Protein AF-A0A5B8YK54-F1 (afdb_monomer_lite)

Radius of gyration: 14.78 Å; chains: 1; bounding box: 38×14×36 Å

Organism: NCBI:txid2585771

Sequence (62 aa):
MNKFLWVFLALIWIAALIVLIIALTENGSNDVFADYKFIIGIGFIAITGFLRILYKRSKVGN

Structure (mmCIF, N/CA/C/O backbone):
data_AF-A0A5B8YK54-F1
#
_entry.id   AF-A0A5B8YK54-F1
#
loop_
_atom_site.group_PDB
_atom_site.id
_atom_site.type_symbol
_atom_site.label_atom_id
_atom_site.label_alt_id
_atom_site.label_comp_id
_atom_site.label_asym_id
_atom_site.label_entity_id
_atom_site.label_seq_id
_atom_site.pdbx_PDB_ins_code
_atom_site.Cartn_x
_atom_site.Cartn_y
_atom_site.Cartn_z
_atom_site.occupancy
_atom_site.B_iso_or_equiv
_atom_site.auth_seq_id
_atom_site.auth_comp_id
_atom_site.auth_asym_id
_atom_site.auth_atom_id
_atom_site.pdbx_PDB_model_num
ATOM 1 N N . MET A 1 1 ? -13.228 -5.633 18.264 1.00 58.72 1 MET A N 1
ATOM 2 C CA . MET A 1 1 ? -12.205 -6.157 17.326 1.00 58.72 1 MET A CA 1
ATOM 3 C C . MET A 1 1 ? -10.920 -6.371 18.108 1.00 58.72 1 MET A C 1
ATOM 5 O O . MET A 1 1 ? -10.444 -5.417 18.713 1.00 58.72 1 MET A O 1
ATOM 9 N N . ASN A 1 2 ? -10.404 -7.601 18.176 1.00 71.31 2 ASN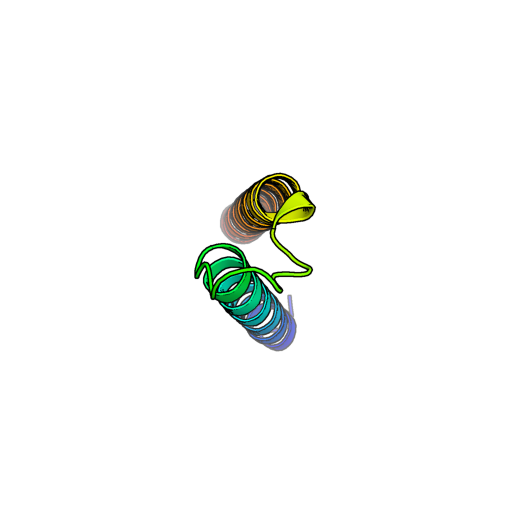 A N 1
ATOM 10 C CA . ASN A 1 2 ? -9.208 -7.916 18.966 1.00 71.31 2 ASN A CA 1
ATOM 11 C C . ASN A 1 2 ? -8.044 -7.012 18.538 1.00 71.31 2 ASN A C 1
ATOM 13 O O . ASN A 1 2 ? -7.785 -6.887 17.343 1.00 71.31 2 ASN A O 1
ATOM 17 N N . LYS A 1 3 ? -7.343 -6.388 19.498 1.00 73.56 3 LYS A N 1
ATOM 18 C CA . LYS A 1 3 ? -6.177 -5.505 19.258 1.00 73.56 3 LYS A CA 1
ATOM 19 C C . LYS A 1 3 ? -5.154 -6.133 18.298 1.00 73.56 3 LYS A C 1
ATOM 21 O O . LYS A 1 3 ? -4.522 -5.436 17.517 1.00 73.56 3 LYS A O 1
ATOM 26 N N . PHE A 1 4 ? -5.080 -7.461 18.302 1.00 84.19 4 PHE A N 1
ATOM 27 C CA . PHE A 1 4 ? -4.267 -8.269 17.401 1.00 84.19 4 PHE A CA 1
ATOM 28 C C . PHE A 1 4 ? -4.555 -8.035 15.907 1.00 84.19 4 PHE A C 1
ATOM 30 O O . PHE A 1 4 ? -3.625 -7.931 15.116 1.00 84.19 4 PHE A O 1
ATOM 37 N N . LEU A 1 5 ? -5.826 -7.881 15.515 1.00 83.44 5 LEU A N 1
ATOM 38 C CA . LEU A 1 5 ? -6.204 -7.635 14.118 1.00 83.44 5 LEU A CA 1
ATOM 39 C C . LEU A 1 5 ? -5.685 -6.285 13.618 1.00 83.44 5 LEU A C 1
ATOM 41 O O . LEU A 1 5 ? -5.274 -6.181 12.471 1.00 83.44 5 LEU A O 1
ATOM 45 N N . TRP A 1 6 ? -5.664 -5.265 14.480 1.00 78.88 6 TRP A N 1
ATOM 46 C CA . TRP A 1 6 ? -5.134 -3.943 14.139 1.00 78.88 6 TRP A CA 1
ATOM 47 C C . TRP A 1 6 ? -3.624 -3.967 13.931 1.00 78.88 6 TRP A C 1
ATOM 49 O O . TRP A 1 6 ? -3.128 -3.372 12.978 1.00 78.88 6 TRP A O 1
ATOM 59 N N . VAL A 1 7 ? -2.908 -4.690 14.794 1.00 86.94 7 VAL A N 1
ATOM 60 C CA . VAL A 1 7 ? -1.458 -4.876 14.668 1.00 86.94 7 VAL A CA 1
ATOM 61 C C . VAL A 1 7 ? -1.131 -5.638 13.387 1.00 86.94 7 VAL A C 1
ATOM 63 O O . VAL A 1 7 ? -0.272 -5.206 12.626 1.00 86.94 7 VAL A O 1
ATOM 66 N N . PHE A 1 8 ? -1.859 -6.719 13.104 1.00 87.62 8 PHE A N 1
ATOM 67 C CA . PHE A 1 8 ? -1.672 -7.505 11.885 1.00 87.62 8 PHE A CA 1
ATOM 68 C C . PHE A 1 8 ? -1.958 -6.684 10.621 1.00 87.62 8 PHE A C 1
ATOM 70 O O . PHE A 1 8 ? -1.188 -6.712 9.664 1.00 87.62 8 PHE A O 1
ATOM 77 N N . LEU A 1 9 ? -3.028 -5.887 10.647 1.00 85.69 9 LEU A N 1
ATOM 78 C CA . LEU A 1 9 ? -3.405 -5.004 9.549 1.00 85.69 9 LEU A CA 1
ATOM 79 C C . LEU A 1 9 ? -2.356 -3.907 9.299 1.00 85.69 9 LEU A C 1
ATOM 81 O O . LEU A 1 9 ? -2.042 -3.614 8.147 1.00 85.69 9 LEU A O 1
ATOM 85 N N . ALA A 1 10 ? -1.776 -3.340 10.361 1.00 85.38 10 ALA A N 1
ATOM 86 C CA . ALA A 1 10 ? -0.670 -2.390 10.250 1.00 85.38 10 ALA A CA 1
ATOM 87 C C . ALA A 1 10 ? 0.590 -3.043 9.657 1.00 85.38 10 ALA A C 1
ATOM 89 O O . ALA A 1 10 ? 1.254 -2.444 8.815 1.00 85.38 10 ALA A O 1
ATOM 90 N N . LEU A 1 11 ? 0.886 -4.287 10.041 1.00 90.56 11 LEU A N 1
ATOM 91 C CA . LEU A 1 11 ? 2.024 -5.057 9.531 1.00 90.56 11 LEU A CA 1
ATOM 92 C C . LEU A 1 11 ? 1.897 -5.343 8.028 1.00 90.56 11 LEU A C 1
ATOM 94 O O . LEU A 1 11 ? 2.844 -5.113 7.276 1.00 90.56 11 LEU A O 1
ATOM 98 N N . ILE A 1 12 ? 0.707 -5.761 7.579 1.00 88.25 12 ILE A N 1
ATOM 99 C CA . ILE A 1 12 ? 0.392 -5.941 6.151 1.00 88.25 12 ILE A CA 1
ATOM 100 C C . ILE A 1 12 ? 0.568 -4.626 5.389 1.00 88.25 12 ILE A C 1
ATOM 102 O O . ILE A 1 12 ? 1.123 -4.607 4.291 1.00 88.25 12 ILE A O 1
ATOM 106 N N . TRP A 1 13 ? 0.112 -3.520 5.975 1.00 88.56 13 TRP A N 1
ATOM 107 C CA . TRP A 1 13 ? 0.213 -2.212 5.345 1.00 88.56 13 TRP A CA 1
ATOM 108 C C . TRP A 1 13 ? 1.667 -1.750 5.178 1.00 88.56 13 TRP A C 1
ATOM 110 O O . TRP A 1 13 ? 2.037 -1.262 4.112 1.00 88.56 13 TRP A O 1
ATOM 120 N N . ILE A 1 14 ? 2.505 -1.969 6.195 1.00 90.06 14 ILE A N 1
ATOM 121 C CA . ILE A 1 14 ? 3.945 -1.677 6.147 1.00 90.06 14 ILE A CA 1
ATOM 122 C C . ILE A 1 14 ? 4.638 -2.527 5.076 1.00 90.06 14 ILE A C 1
ATOM 124 O O . ILE A 1 14 ? 5.419 -1.995 4.290 1.00 90.06 14 ILE A O 1
ATOM 128 N N . ALA A 1 15 ? 4.325 -3.824 4.993 1.00 89.06 15 ALA A N 1
ATOM 129 C CA . ALA A 1 15 ? 4.875 -4.700 3.959 1.00 89.06 15 ALA A CA 1
ATOM 130 C C . ALA A 1 15 ? 4.502 -4.221 2.543 1.00 89.06 15 ALA A C 1
ATOM 132 O O . ALA A 1 15 ? 5.362 -4.159 1.666 1.00 89.06 15 ALA A O 1
ATOM 133 N N . ALA A 1 16 ? 3.248 -3.806 2.333 1.00 86.69 16 ALA A N 1
ATOM 134 C CA . ALA A 1 16 ? 2.801 -3.237 1.061 1.00 86.69 16 ALA A CA 1
ATOM 135 C C . ALA A 1 16 ? 3.537 -1.930 0.709 1.00 86.69 16 ALA A C 1
ATOM 137 O O . ALA A 1 16 ? 3.842 -1.688 -0.458 1.00 86.69 16 ALA A O 1
ATOM 138 N N . LEU A 1 17 ? 3.867 -1.112 1.712 1.00 88.25 17 LEU A N 1
ATOM 139 C CA . LEU A 1 17 ? 4.657 0.112 1.553 1.00 88.25 17 LEU A CA 1
ATOM 140 C C . LEU A 1 17 ? 6.080 -0.184 1.078 1.00 88.25 17 LEU A C 1
ATOM 142 O O . LEU A 1 17 ? 6.580 0.485 0.181 1.00 88.25 17 LEU A O 1
ATOM 146 N N . ILE A 1 18 ? 6.716 -1.206 1.651 1.00 88.81 18 ILE A N 1
ATOM 147 C CA . ILE A 1 18 ? 8.059 -1.639 1.252 1.00 88.81 18 ILE A CA 1
ATOM 148 C C . ILE A 1 18 ? 8.047 -2.110 -0.204 1.00 88.81 18 ILE A C 1
ATOM 150 O O . ILE A 1 18 ? 8.892 -1.681 -0.984 1.00 88.81 18 ILE A O 1
ATOM 154 N N . VAL A 1 19 ? 7.060 -2.925 -0.596 1.00 84.69 19 VAL A N 1
ATOM 155 C CA . VAL A 1 19 ? 6.898 -3.375 -1.991 1.00 84.69 19 VAL A CA 1
ATOM 156 C C . VAL A 1 19 ? 6.692 -2.190 -2.933 1.00 84.69 19 VAL A C 1
ATOM 158 O O . VAL A 1 19 ? 7.281 -2.163 -4.009 1.00 84.69 19 VAL A O 1
ATOM 161 N N . LEU A 1 20 ? 5.908 -1.189 -2.527 1.00 85.31 20 LEU A N 1
ATOM 162 C CA . LEU A 1 20 ? 5.715 0.029 -3.307 1.00 85.31 20 LEU A CA 1
ATOM 163 C C . LEU A 1 20 ? 7.026 0.811 -3.469 1.00 85.31 20 LEU A C 1
ATOM 165 O O . LEU A 1 20 ? 7.350 1.227 -4.575 1.00 85.31 20 LEU A O 1
ATOM 169 N N . ILE A 1 21 ? 7.793 0.987 -2.392 1.00 85.00 21 ILE A N 1
ATOM 170 C CA . ILE A 1 21 ? 9.088 1.677 -2.436 1.00 85.00 21 ILE A CA 1
ATOM 171 C C . ILE A 1 21 ? 10.048 0.935 -3.361 1.00 85.00 21 ILE A C 1
ATOM 173 O O . ILE A 1 21 ? 10.681 1.580 -4.188 1.00 85.00 21 ILE A O 1
ATOM 177 N N . ILE A 1 22 ? 10.126 -0.395 -3.268 1.00 82.69 22 ILE A N 1
ATOM 178 C CA . ILE A 1 22 ? 10.965 -1.215 -4.152 1.00 82.69 22 ILE A CA 1
ATOM 179 C C . ILE A 1 22 ? 10.501 -1.071 -5.603 1.00 82.69 22 ILE A C 1
ATOM 181 O O . ILE A 1 22 ? 11.322 -0.833 -6.475 1.00 82.69 22 ILE A O 1
ATOM 185 N N . ALA A 1 23 ? 9.193 -1.139 -5.859 1.00 79.88 23 ALA A N 1
ATOM 186 C CA . ALA A 1 23 ? 8.646 -0.980 -7.202 1.00 79.88 23 ALA A CA 1
ATOM 187 C C . ALA A 1 23 ? 8.917 0.417 -7.787 1.00 79.88 23 ALA A C 1
ATOM 189 O O . ALA A 1 23 ? 9.144 0.539 -8.984 1.00 79.88 23 ALA A O 1
ATOM 190 N N . LEU A 1 24 ? 8.899 1.481 -6.980 1.00 78.38 24 LEU A N 1
ATOM 191 C CA . LEU A 1 24 ? 9.220 2.838 -7.441 1.00 78.38 24 LEU A CA 1
ATOM 192 C C . LEU A 1 24 ? 10.722 3.112 -7.532 1.00 78.38 24 LEU A C 1
ATOM 194 O O . LEU A 1 24 ? 11.132 3.954 -8.331 1.00 78.38 24 LEU A O 1
ATOM 198 N N . THR A 1 25 ? 11.526 2.429 -6.722 1.00 80.44 25 THR A N 1
ATOM 199 C CA . THR A 1 25 ? 12.982 2.561 -6.714 1.00 80.44 25 THR A CA 1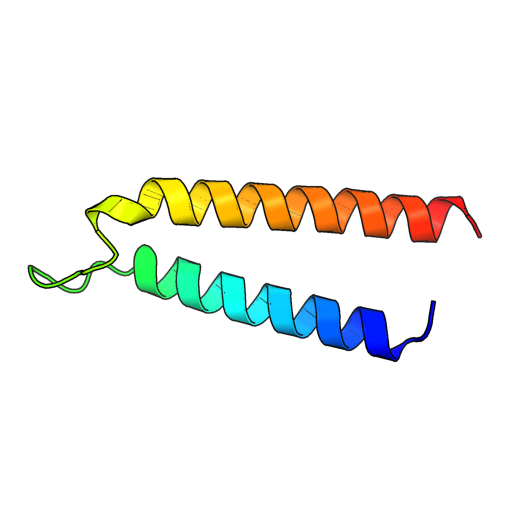
ATOM 200 C C . THR A 1 25 ? 13.525 1.827 -7.927 1.00 80.44 25 THR A C 1
ATOM 202 O O . THR A 1 25 ? 13.810 0.639 -7.879 1.00 80.44 25 THR A O 1
ATOM 205 N N . GLU A 1 26 ? 13.607 2.547 -9.041 1.00 66.81 26 GLU A N 1
ATOM 206 C CA . GLU A 1 26 ? 14.103 2.025 -10.305 1.00 66.81 26 GLU A CA 1
ATOM 207 C C . GLU A 1 26 ? 15.577 1.635 -10.174 1.00 66.81 26 GLU A C 1
ATOM 209 O O . GLU A 1 26 ? 16.457 2.493 -10.079 1.00 66.81 26 GLU A O 1
ATOM 214 N N . ASN A 1 27 ? 15.847 0.333 -10.157 1.00 61.66 27 ASN A N 1
ATOM 215 C CA . ASN A 1 27 ? 17.193 -0.213 -10.166 1.00 61.66 27 ASN A CA 1
ATOM 216 C C . ASN A 1 27 ? 17.438 -0.826 -11.547 1.00 61.66 27 ASN A C 1
ATOM 218 O O . ASN A 1 27 ? 17.340 -2.033 -11.722 1.00 61.66 27 ASN A O 1
ATOM 222 N N . GLY A 1 28 ? 17.691 0.055 -12.521 1.00 55.84 28 GLY A N 1
ATOM 223 C CA . GLY A 1 28 ? 18.249 -0.195 -13.858 1.00 55.84 28 GLY A CA 1
ATOM 224 C C . GLY A 1 28 ? 18.037 -1.574 -14.511 1.00 55.84 28 GLY A C 1
ATOM 225 O O . GLY A 1 28 ? 18.583 -2.582 -14.074 1.00 55.84 28 GLY A O 1
ATOM 226 N N . SER A 1 29 ? 17.329 -1.563 -15.648 1.00 54.66 29 SER A N 1
ATOM 227 C CA . SER A 1 29 ? 17.226 -2.603 -16.698 1.00 54.66 29 SER A CA 1
ATOM 228 C C . SER A 1 29 ? 16.773 -4.025 -16.326 1.00 54.66 29 SER A C 1
ATOM 230 O O . SER A 1 29 ? 16.486 -4.789 -17.244 1.00 54.66 29 SER A O 1
ATOM 232 N N . ASN A 1 30 ? 16.612 -4.376 -15.047 1.00 59.56 30 ASN A N 1
ATOM 233 C CA . ASN A 1 30 ? 16.145 -5.703 -14.604 1.00 59.56 30 ASN A CA 1
ATOM 234 C C . ASN A 1 30 ? 14.974 -5.646 -13.602 1.00 59.56 30 ASN A C 1
ATOM 236 O O . ASN A 1 30 ? 14.742 -6.580 -12.831 1.00 59.56 30 ASN A O 1
ATOM 240 N N . ASP A 1 31 ? 14.218 -4.549 -13.611 1.00 64.75 31 ASP A N 1
ATOM 241 C CA . ASP A 1 31 ? 13.070 -4.371 -12.729 1.00 64.75 31 ASP A CA 1
ATOM 242 C C . ASP A 1 31 ? 11.861 -5.179 -13.216 1.00 64.75 31 ASP A C 1
ATOM 244 O O . ASP A 1 31 ? 11.069 -4.728 -14.040 1.00 64.75 31 ASP A O 1
ATOM 248 N N . VAL A 1 32 ? 11.661 -6.362 -12.628 1.00 69.88 32 VAL A N 1
ATOM 249 C CA . VAL A 1 32 ? 10.447 -7.192 -12.794 1.00 69.88 32 VAL A CA 1
ATOM 250 C C . VAL A 1 32 ? 9.175 -6.406 -12.448 1.00 69.88 32 VAL A C 1
ATOM 252 O O . VAL A 1 32 ? 8.088 -6.702 -12.935 1.00 69.88 32 VAL A O 1
ATOM 255 N N . PHE A 1 33 ? 9.309 -5.376 -11.613 1.00 69.38 33 PHE A N 1
ATOM 256 C CA . PHE A 1 33 ? 8.213 -4.517 -11.197 1.00 69.38 33 PHE A CA 1
ATOM 257 C C . PHE A 1 33 ? 7.975 -3.324 -12.127 1.00 69.38 33 PHE A C 1
ATOM 259 O O . PHE A 1 33 ? 6.975 -2.643 -11.921 1.00 69.38 33 PHE A O 1
ATOM 266 N N . ALA A 1 34 ? 8.812 -3.082 -13.148 1.00 69.88 34 ALA A N 1
ATOM 267 C CA . ALA A 1 34 ? 8.722 -1.909 -14.024 1.00 69.88 34 ALA A CA 1
ATOM 268 C C . ALA A 1 34 ? 7.390 -1.786 -14.768 1.00 69.88 34 ALA A C 1
ATOM 270 O O . ALA A 1 34 ? 6.747 -0.736 -14.714 1.00 69.88 34 ALA A O 1
ATOM 271 N N . ASP A 1 35 ? 6.924 -2.880 -15.360 1.00 79.50 35 ASP A N 1
ATOM 272 C CA . ASP A 1 35 ? 5.636 -2.910 -16.060 1.00 79.50 35 ASP A CA 1
ATOM 273 C C . ASP A 1 35 ? 4.441 -2.863 -15.094 1.00 79.50 35 ASP A C 1
ATOM 275 O O . ASP A 1 35 ? 3.345 -2.424 -15.446 1.00 79.50 35 ASP A O 1
ATOM 279 N N . TYR A 1 36 ? 4.651 -3.265 -13.839 1.00 80.50 36 TYR A N 1
ATOM 280 C CA . TYR A 1 36 ? 3.601 -3.354 -12.827 1.00 80.50 36 TYR A CA 1
ATOM 281 C C . TYR A 1 36 ? 3.599 -2.180 -11.840 1.00 80.50 36 TYR A C 1
ATOM 283 O O . TYR A 1 36 ? 2.693 -2.122 -11.006 1.00 80.50 36 TYR A O 1
ATOM 291 N N . LYS A 1 37 ? 4.534 -1.215 -11.933 1.00 78.50 37 LYS A N 1
ATOM 292 C CA . LYS A 1 37 ? 4.646 -0.066 -11.001 1.00 78.50 37 LYS A CA 1
ATOM 293 C C . LYS A 1 37 ? 3.306 0.650 -10.836 1.00 78.50 37 LYS A C 1
ATOM 295 O O . LYS A 1 37 ? 2.889 0.963 -9.722 1.00 78.50 37 LYS A O 1
ATOM 300 N N . PHE A 1 38 ? 2.599 0.851 -11.948 1.00 81.00 38 PHE A N 1
ATOM 301 C CA . PHE A 1 38 ? 1.305 1.529 -11.968 1.00 81.00 38 PHE A CA 1
ATOM 302 C C . PHE A 1 38 ? 0.212 0.724 -11.247 1.00 81.00 38 PHE A C 1
ATOM 304 O O . PHE A 1 38 ? -0.522 1.262 -10.419 1.00 81.00 38 PHE A O 1
ATOM 311 N N . ILE A 1 39 ? 0.146 -0.585 -11.502 1.00 85.75 39 ILE A N 1
ATOM 312 C CA . ILE A 1 39 ? -0.822 -1.497 -10.873 1.00 85.75 39 ILE A CA 1
ATOM 313 C C . ILE A 1 39 ? -0.538 -1.640 -9.373 1.00 85.75 39 ILE A C 1
ATOM 315 O O . ILE A 1 39 ? -1.468 -1.617 -8.568 1.00 85.75 39 ILE A O 1
ATOM 319 N N . ILE A 1 40 ? 0.735 -1.726 -8.981 1.00 84.75 40 ILE A N 1
ATOM 320 C CA . ILE A 1 40 ? 1.170 -1.805 -7.579 1.00 84.75 40 ILE A CA 1
ATOM 321 C C . ILE A 1 40 ? 0.822 -0.510 -6.839 1.00 84.75 40 ILE A C 1
ATOM 323 O O . ILE A 1 40 ? 0.289 -0.564 -5.729 1.00 84.75 40 ILE A O 1
ATOM 327 N N . GLY A 1 41 ? 1.033 0.647 -7.472 1.00 84.50 41 GLY A N 1
ATOM 328 C CA . GLY A 1 41 ? 0.613 1.945 -6.946 1.00 84.50 41 GLY A CA 1
ATOM 329 C C . GLY A 1 41 ? -0.897 2.030 -6.721 1.00 84.50 41 GLY A C 1
ATOM 330 O O . GLY A 1 41 ? -1.340 2.385 -5.627 1.00 84.50 41 GLY A O 1
ATOM 331 N N . ILE A 1 42 ? -1.700 1.638 -7.715 1.00 88.06 42 ILE A N 1
ATOM 332 C CA . ILE A 1 42 ? -3.167 1.610 -7.591 1.00 88.06 42 ILE A CA 1
ATOM 333 C C . ILE A 1 42 ? -3.608 0.632 -6.496 1.00 88.06 42 ILE A C 1
ATOM 335 O O . ILE A 1 42 ? -4.469 0.973 -5.682 1.00 88.06 42 ILE A O 1
ATOM 339 N N . GLY A 1 43 ? -2.999 -0.553 -6.431 1.00 87.62 43 GLY A N 1
ATOM 340 C CA . GLY A 1 43 ? -3.266 -1.540 -5.386 1.00 87.62 43 GLY A CA 1
ATOM 341 C C . GLY A 1 43 ? -2.998 -0.976 -3.992 1.00 87.62 43 GLY A C 1
ATOM 342 O O . GLY A 1 43 ? -3.838 -1.098 -3.098 1.00 87.62 43 GLY A O 1
ATOM 343 N N . PHE A 1 44 ? -1.881 -0.270 -3.816 1.00 88.25 44 PHE A N 1
ATOM 344 C CA . PHE A 1 44 ? -1.557 0.387 -2.554 1.00 88.25 44 PHE A CA 1
ATOM 345 C C . PHE A 1 44 ? -2.569 1.485 -2.181 1.00 88.25 44 PHE A C 1
ATOM 347 O O . 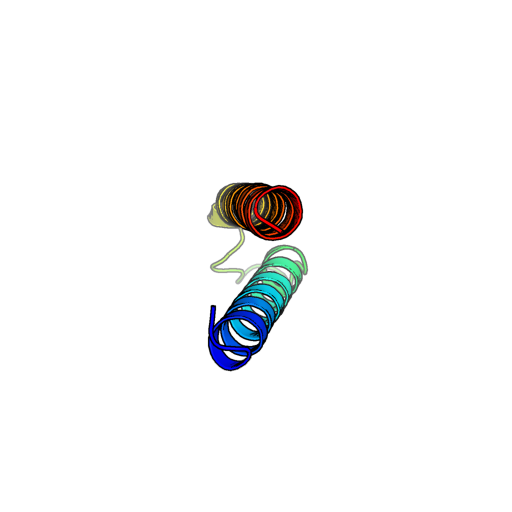PHE A 1 44 ? -3.000 1.557 -1.024 1.00 88.25 44 PHE A O 1
ATOM 354 N N . ILE A 1 45 ? -3.001 2.301 -3.151 1.00 88.94 45 ILE A N 1
ATOM 355 C CA . ILE A 1 45 ? -4.034 3.338 -2.961 1.00 88.94 45 ILE A CA 1
ATOM 356 C C . ILE A 1 45 ? -5.379 2.710 -2.557 1.00 88.94 45 ILE A C 1
ATOM 358 O O . ILE A 1 45 ? -6.057 3.201 -1.650 1.00 88.94 45 ILE A O 1
ATOM 362 N N . ALA A 1 46 ? -5.764 1.597 -3.181 1.00 89.69 46 ALA A N 1
ATOM 363 C CA . ALA A 1 46 ? -6.991 0.881 -2.840 1.00 89.69 46 ALA A CA 1
ATOM 364 C C . ALA A 1 46 ? -6.938 0.310 -1.411 1.00 89.69 46 ALA A C 1
ATOM 366 O O . ALA A 1 46 ? -7.887 0.484 -0.640 1.00 89.69 46 ALA A O 1
ATOM 367 N N . ILE A 1 47 ? -5.811 -0.299 -1.020 1.00 87.62 47 ILE A N 1
ATOM 368 C CA . ILE A 1 47 ? -5.603 -0.842 0.332 1.00 87.62 47 ILE A CA 1
ATOM 369 C C . ILE A 1 47 ? -5.634 0.277 1.382 1.00 87.62 47 ILE A C 1
ATOM 371 O O . ILE A 1 47 ? -6.309 0.137 2.403 1.00 87.62 47 ILE A O 1
ATOM 375 N N . THR A 1 48 ? -4.957 1.406 1.139 1.00 88.31 48 THR A N 1
ATOM 376 C CA . THR A 1 48 ? -4.998 2.579 2.039 1.00 88.31 48 THR A CA 1
ATOM 377 C C . THR A 1 48 ? -6.408 3.151 2.165 1.00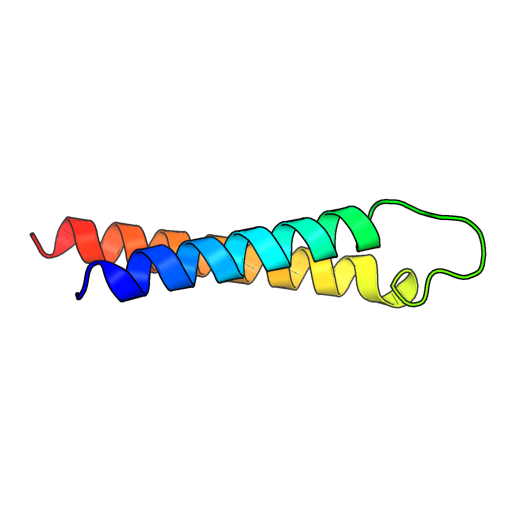 88.31 48 THR A C 1
ATOM 379 O O . THR A 1 48 ? -6.859 3.444 3.278 1.00 88.31 48 THR A O 1
ATOM 382 N N . GLY A 1 49 ? -7.126 3.292 1.048 1.00 87.62 49 GLY A N 1
ATOM 383 C CA . GLY A 1 49 ? -8.516 3.749 1.034 1.00 87.62 49 GLY A CA 1
ATOM 384 C C . GLY A 1 49 ? -9.432 2.834 1.847 1.00 87.62 49 GLY A C 1
ATOM 385 O O . GLY A 1 49 ? -10.205 3.309 2.685 1.00 87.62 49 GLY A O 1
ATOM 386 N N . PHE A 1 50 ? -9.286 1.521 1.678 1.00 86.94 50 PHE A N 1
ATOM 387 C CA . PHE A 1 50 ? -10.035 0.523 2.435 1.00 86.94 50 PHE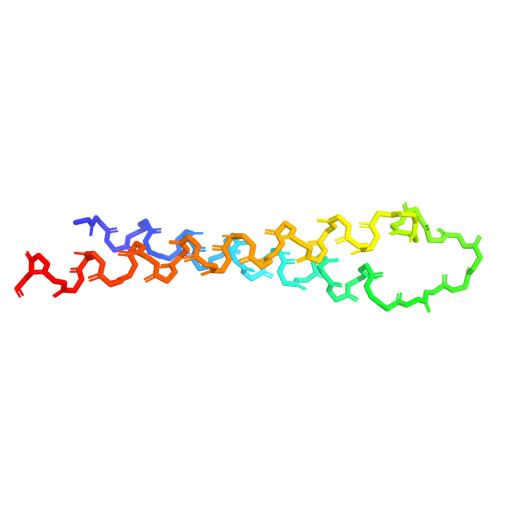 A CA 1
ATOM 388 C C . PHE A 1 50 ? -9.709 0.557 3.935 1.00 86.94 50 PHE A C 1
ATOM 390 O O . PHE A 1 50 ? -10.625 0.576 4.762 1.00 86.94 50 PHE A O 1
ATOM 397 N N . LEU A 1 51 ? -8.427 0.678 4.304 1.00 85.44 51 LEU A N 1
ATOM 398 C CA . LEU A 1 51 ? -7.995 0.858 5.697 1.00 85.44 51 LEU A CA 1
ATOM 399 C C . LEU A 1 51 ? -8.669 2.067 6.343 1.00 85.44 51 LEU A C 1
ATOM 401 O O . LEU A 1 51 ? -9.133 2.002 7.482 1.00 85.44 51 LEU A O 1
ATOM 405 N N . ARG A 1 52 ? -8.750 3.175 5.601 1.00 85.31 52 ARG A N 1
ATOM 406 C CA . ARG A 1 52 ? -9.365 4.419 6.068 1.00 85.31 52 ARG A CA 1
ATOM 407 C C . ARG A 1 52 ? -10.857 4.246 6.335 1.00 85.31 52 ARG A C 1
ATOM 409 O O . ARG A 1 52 ? -11.360 4.783 7.323 1.00 85.31 52 ARG A O 1
ATOM 416 N N . ILE A 1 53 ? -11.555 3.501 5.480 1.00 87.19 53 ILE A N 1
ATOM 417 C CA . ILE A 1 53 ? -12.975 3.173 5.660 1.00 87.19 53 ILE A CA 1
ATOM 418 C C . ILE A 1 53 ? -13.158 2.292 6.898 1.00 87.19 53 ILE A C 1
ATOM 420 O O . ILE A 1 53 ? -13.999 2.609 7.741 1.00 87.19 53 ILE A O 1
ATOM 424 N N . LEU A 1 54 ? -12.351 1.237 7.052 1.00 84.50 54 LEU A N 1
ATOM 425 C CA . LEU A 1 54 ? -12.401 0.356 8.223 1.00 84.50 54 LEU A CA 1
ATOM 426 C C . LEU A 1 54 ? -12.117 1.110 9.527 1.00 84.50 54 LEU A C 1
ATOM 428 O O .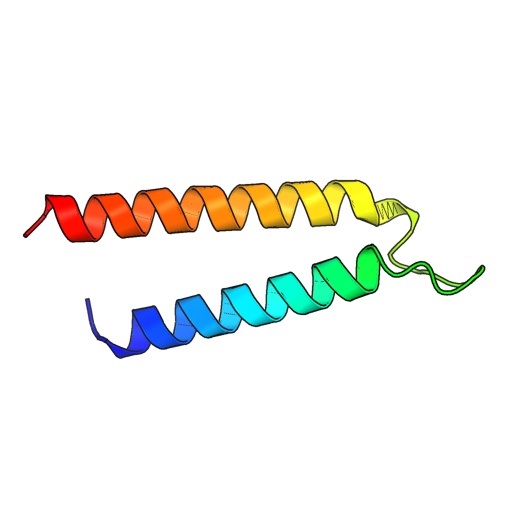 LEU A 1 54 ? -12.833 0.927 10.511 1.00 84.50 54 LEU A O 1
ATOM 432 N N . TYR A 1 55 ? -11.129 2.005 9.524 1.00 81.50 55 TYR A N 1
ATOM 433 C CA . TYR A 1 55 ? -10.813 2.858 10.667 1.00 81.50 55 TYR A CA 1
ATOM 434 C C . TYR A 1 55 ? -11.953 3.806 11.024 1.00 81.50 55 TYR A C 1
ATOM 436 O O . TYR A 1 55 ? -12.370 3.856 12.183 1.00 81.50 55 TYR A O 1
ATOM 444 N N . LYS A 1 56 ? -12.524 4.503 10.035 1.00 84.69 56 LYS A N 1
ATOM 445 C CA . LYS A 1 56 ? -13.703 5.348 10.262 1.00 84.69 56 LYS A CA 1
ATOM 446 C C . LYS A 1 56 ? -14.875 4.535 10.806 1.00 84.69 56 LYS A C 1
ATOM 448 O O . LYS A 1 56 ? -15.483 4.951 11.783 1.00 84.69 56 LYS A O 1
ATOM 453 N N . ARG A 1 57 ? -15.158 3.360 10.239 1.00 81.00 57 ARG A N 1
ATOM 454 C CA . ARG A 1 57 ? -16.253 2.489 10.689 1.00 81.00 57 ARG A CA 1
ATOM 455 C C . ARG A 1 57 ? -16.044 1.985 12.117 1.00 81.00 57 ARG A C 1
ATOM 457 O O . ARG A 1 57 ? -16.989 1.983 12.895 1.00 81.00 57 ARG A O 1
ATOM 464 N N . SER A 1 58 ? -14.814 1.628 12.483 1.00 74.25 58 SER A N 1
ATOM 465 C CA . SER A 1 58 ? -14.479 1.236 13.856 1.00 74.25 58 SER A CA 1
ATOM 466 C C . SER A 1 58 ? -14.598 2.384 14.859 1.00 74.25 58 SER A C 1
ATOM 468 O O . SER A 1 58 ? -14.805 2.113 16.037 1.00 74.25 58 SER A O 1
ATOM 470 N N . LYS A 1 59 ? -14.435 3.639 14.424 1.00 63.69 59 LYS A N 1
ATOM 471 C CA . LYS A 1 59 ? -14.562 4.824 15.283 1.00 63.69 59 LYS A CA 1
ATOM 472 C C . LYS A 1 59 ? -16.002 5.342 15.377 1.00 63.69 59 LYS A C 1
ATOM 474 O O . LYS A 1 59 ? -16.357 5.919 16.387 1.00 63.69 59 LYS A O 1
ATOM 479 N N . VAL A 1 60 ? -16.811 5.145 14.334 1.00 59.03 60 VAL A N 1
ATOM 480 C CA . VAL A 1 60 ? -18.231 5.550 14.281 1.00 59.03 60 VAL A CA 1
ATOM 481 C C . VAL A 1 60 ? -19.143 4.576 15.042 1.00 59.03 60 VAL A C 1
ATOM 483 O O . VAL A 1 60 ? -20.239 4.952 15.432 1.00 59.03 60 VAL A O 1
ATOM 486 N N . GLY A 1 61 ? -18.707 3.334 15.267 1.00 53.78 61 GLY A N 1
ATOM 487 C CA . GLY A 1 61 ? -19.456 2.334 16.038 1.00 53.78 61 GLY A CA 1
ATOM 488 C C . GLY A 1 61 ? -19.187 2.324 17.548 1.00 53.78 61 GLY A C 1
ATOM 489 O O . GLY A 1 61 ? -19.505 1.317 18.175 1.00 53.78 61 GLY A O 1
ATOM 490 N N . ASN A 1 62 ? -18.560 3.369 18.101 1.00 46.72 62 ASN A N 1
ATOM 491 C CA . ASN A 1 62 ? -18.192 3.487 19.516 1.00 46.72 62 ASN A CA 1
ATOM 492 C C . ASN A 1 62 ? -18.725 4.798 20.095 1.00 46.72 62 ASN A C 1
ATOM 494 O O . ASN A 1 62 ? -18.531 5.833 19.416 1.00 46.72 62 ASN A O 1
#

Foldseek 3Di:
DPPVVVVVLVVVLVVLVVVLCLLPPDDPDPRPSPVVNVVSVVVNVVSVVVVVVVVVVVVVVD

pLDDT: mean 79.18, std 11.01, range [46.72, 90.56]

Secondary structure (DSSP, 8-state):
--HHHHHHHHHHHHHHHHHHHHHHS--TT--TTTTTHHHHHHHHHHHHHHHHHHHHHHHHT-